Protein AF-A0A4Z0EK70-F1 (afdb_monomer_lite)

Sequence (82 aa):
MTRYQFIEQVAATEPVQVLCRVLEVSAAGYYQWLSRAARPTPSWEPAATAAFSRHAQRYGTRRLRAELRAEGHAVGRYALRT

Secondary structure (DSSP, 8-state):
--HHHHHHHHTTTS-HHHHHHHTT--HHHHHHHHHHHTSPPPTTHHHHHHHHHHTTT---HHHHHHHHHHTT----TTGGG-

pLDDT: mean 87.89, std 7.28, range [59.0, 95.62]

Foldseek 3Di:
DDLLVVLVVCVVPDPSVVSCVVSVHDPVVSVVVVVVVPPPDAPCPVVLVVVCVVVVNPDDPVNSVVVSVVVVGPDDSCNRVD

Structure (mmCIF, N/CA/C/O backbone):
data_AF-A0A4Z0EK70-F1
#
_entry.id   AF-A0A4Z0EK70-F1
#
loop_
_atom_site.group_PDB
_atom_site.id
_atom_site.type_symbol
_atom_site.label_atom_id
_atom_site.label_alt_id
_atom_site.label_comp_id
_atom_site.label_asym_id
_atom_site.label_entity_id
_atom_site.label_seq_id
_atom_site.pdbx_PDB_ins_code
_atom_site.Cartn_x
_atom_site.Cartn_y
_atom_site.Cartn_z
_atom_site.occupancy
_atom_site.B_iso_or_equiv
_atom_site.auth_seq_id
_atom_site.auth_comp_id
_atom_site.auth_asym_id
_atom_site.auth_atom_id
_atom_site.pdbx_PDB_model_num
ATOM 1 N N . MET A 1 1 ? 5.529 -4.978 14.502 1.00 67.81 1 MET A N 1
ATOM 2 C CA . MET A 1 1 ? 4.123 -5.161 14.089 1.00 67.81 1 MET A CA 1
ATOM 3 C C . MET A 1 1 ? 3.363 -3.892 14.436 1.00 67.81 1 MET A C 1
ATOM 5 O O . MET A 1 1 ? 3.532 -3.399 15.545 1.00 67.81 1 MET A O 1
ATOM 9 N N . THR A 1 2 ? 2.641 -3.286 13.494 1.00 88.19 2 THR A N 1
ATOM 10 C CA . THR A 1 2 ? 1.912 -2.030 13.754 1.00 88.19 2 THR A CA 1
ATOM 11 C C . THR A 1 2 ? 0.589 -2.303 14.477 1.00 88.19 2 THR A C 1
ATOM 13 O O . THR A 1 2 ? 0.041 -3.399 14.375 1.00 88.19 2 THR A O 1
ATOM 16 N N . ARG A 1 3 ? 0.034 -1.300 15.176 1.00 92.38 3 ARG A N 1
ATOM 17 C CA . ARG A 1 3 ? -1.295 -1.410 15.817 1.00 92.38 3 ARG A CA 1
ATOM 18 C C . ARG A 1 3 ? -2.381 -1.828 14.819 1.00 92.38 3 ARG A C 1
ATOM 20 O O . ARG A 1 3 ? -3.215 -2.659 15.144 1.00 92.38 3 ARG A O 1
ATOM 27 N N . TYR A 1 4 ? -2.331 -1.317 13.588 1.00 93.50 4 TYR A N 1
ATOM 28 C CA . TYR A 1 4 ? -3.292 -1.686 12.545 1.00 93.50 4 TYR A CA 1
ATOM 29 C C . TYR A 1 4 ? -3.110 -3.119 12.023 1.00 93.50 4 TYR A C 1
ATOM 31 O O . TYR A 1 4 ? -4.106 -3.788 11.781 1.00 93.50 4 TYR A O 1
ATOM 39 N N . GLN A 1 5 ? -1.872 -3.626 11.932 1.00 91.38 5 GLN A N 1
ATOM 40 C CA . GLN A 1 5 ? -1.625 -5.040 11.608 1.00 91.38 5 GLN A CA 1
ATOM 41 C C . GLN A 1 5 ? -2.200 -5.982 12.670 1.00 91.38 5 GLN A C 1
ATOM 43 O O . GLN A 1 5 ? -2.738 -7.026 12.325 1.00 91.38 5 GLN A O 1
ATOM 48 N N . PHE A 1 6 ? -2.105 -5.611 13.950 1.00 93.00 6 PHE A N 1
ATOM 49 C CA . PHE A 1 6 ? -2.729 -6.377 15.029 1.00 93.00 6 PHE A CA 1
ATOM 50 C C . PHE A 1 6 ? -4.255 -6.374 14.919 1.00 93.00 6 PHE A C 1
ATOM 52 O O . PHE A 1 6 ? -4.873 -7.427 15.026 1.00 93.00 6 PHE A O 1
ATOM 59 N N . ILE A 1 7 ? -4.857 -5.209 14.650 1.00 93.88 7 ILE A N 1
ATOM 60 C CA . ILE A 1 7 ? -6.307 -5.108 14.442 1.00 93.88 7 ILE A CA 1
ATOM 61 C C . ILE A 1 7 ? -6.745 -6.030 13.306 1.00 93.88 7 ILE A C 1
ATOM 63 O O . ILE A 1 7 ? -7.698 -6.770 13.489 1.00 93.88 7 ILE A O 1
ATOM 67 N N . GLU A 1 8 ? -6.027 -6.051 12.182 1.00 93.50 8 GLU A N 1
ATOM 68 C CA . GLU A 1 8 ? -6.360 -6.910 11.038 1.00 93.50 8 GLU A CA 1
ATOM 69 C C . GLU A 1 8 ? -6.361 -8.404 11.383 1.00 93.50 8 GLU A C 1
ATOM 71 O O . GLU A 1 8 ? -7.246 -9.141 10.961 1.00 93.50 8 GLU A O 1
ATOM 76 N N . GLN A 1 9 ? -5.398 -8.858 12.189 1.00 93.31 9 GLN A N 1
ATOM 77 C CA . GLN A 1 9 ? -5.307 -10.264 12.594 1.00 93.31 9 GLN A CA 1
ATOM 78 C C . GLN A 1 9 ? -6.452 -10.699 13.513 1.00 93.31 9 GLN A C 1
ATOM 80 O O . GLN A 1 9 ? -6.842 -11.864 13.497 1.00 93.31 9 GLN A O 1
ATOM 85 N N . VAL A 1 10 ? -6.975 -9.774 14.319 1.00 93.62 10 VAL A N 1
ATOM 86 C CA . VAL A 1 10 ? -8.000 -10.048 15.339 1.00 93.62 10 VAL A CA 1
ATOM 87 C C . VAL A 1 10 ? -9.401 -9.631 14.870 1.00 93.62 10 VAL A C 1
ATOM 89 O O . VAL A 1 10 ? -10.400 -10.061 15.439 1.00 93.62 10 VAL A O 1
ATOM 92 N N . ALA A 1 11 ? -9.510 -8.856 13.787 1.00 90.38 11 ALA A N 1
ATOM 93 C CA . ALA A 1 11 ? -10.779 -8.373 13.235 1.00 90.38 11 ALA A CA 1
ATOM 94 C C . ALA A 1 11 ? -11.738 -9.502 12.811 1.00 90.38 11 ALA A C 1
ATOM 96 O O . ALA A 1 11 ? -12.936 -9.266 12.679 1.00 90.38 11 ALA A O 1
ATOM 97 N N . ALA A 1 12 ? -11.231 -10.726 12.615 1.00 91.00 12 ALA A N 1
ATOM 98 C CA . ALA A 1 12 ? -12.048 -11.907 12.339 1.00 91.00 12 ALA A CA 1
ATOM 99 C C . ALA A 1 12 ? -12.835 -12.407 13.567 1.00 91.00 12 ALA A C 1
ATOM 101 O O . ALA A 1 12 ? -13.871 -13.048 13.403 1.00 91.00 12 ALA A O 1
ATOM 102 N N . THR A 1 13 ? -12.349 -12.136 14.781 1.00 94.12 13 THR A N 1
ATOM 103 C CA . THR A 1 13 ? -12.961 -12.596 16.038 1.00 94.12 13 THR A CA 1
ATOM 104 C C . THR A 1 13 ? -13.592 -11.466 16.839 1.00 94.12 13 THR A C 1
ATOM 106 O O . THR A 1 13 ? -14.562 -11.705 17.548 1.00 94.12 13 THR A O 1
ATOM 109 N N . GLU A 1 14 ? -13.069 -10.242 16.723 1.00 92.50 14 GLU A N 1
ATOM 110 C CA . GLU A 1 14 ? -13.505 -9.095 17.522 1.00 92.50 14 GLU A CA 1
ATOM 111 C C . GLU A 1 14 ? -13.901 -7.892 16.657 1.00 92.50 14 GLU A C 1
ATOM 113 O O . GLU A 1 14 ? -13.273 -7.626 15.626 1.00 92.50 14 GLU A O 1
ATOM 118 N N . PRO A 1 15 ? -14.890 -7.082 17.083 1.00 94.50 15 PRO A N 1
ATOM 119 C CA . PRO A 1 15 ? -15.260 -5.877 16.358 1.00 94.50 15 PRO A CA 1
ATOM 120 C C . PRO A 1 15 ? -14.109 -4.864 16.312 1.00 94.50 15 PRO A C 1
ATOM 122 O O . PRO A 1 15 ? -13.606 -4.415 17.345 1.00 94.50 15 PRO A O 1
ATOM 125 N N . VAL A 1 16 ? -13.776 -4.392 15.108 1.00 93.31 16 VAL A N 1
ATOM 126 C CA . VAL A 1 16 ? -12.743 -3.365 14.861 1.00 93.31 16 VAL A CA 1
ATOM 127 C C . VAL A 1 16 ? -12.908 -2.135 15.762 1.00 93.31 16 VAL A C 1
ATOM 129 O O . VAL A 1 16 ? -11.921 -1.595 16.246 1.00 93.31 16 VAL A O 1
ATOM 132 N N . GLN A 1 17 ? -14.143 -1.704 16.044 1.00 94.12 17 GLN A N 1
ATOM 133 C CA . GLN A 1 17 ? -14.415 -0.552 16.918 1.00 94.12 17 GLN A CA 1
ATOM 134 C C . GLN A 1 17 ? -13.902 -0.759 18.351 1.00 94.12 17 GLN A C 1
ATOM 136 O O . GLN A 1 17 ? -13.354 0.166 18.951 1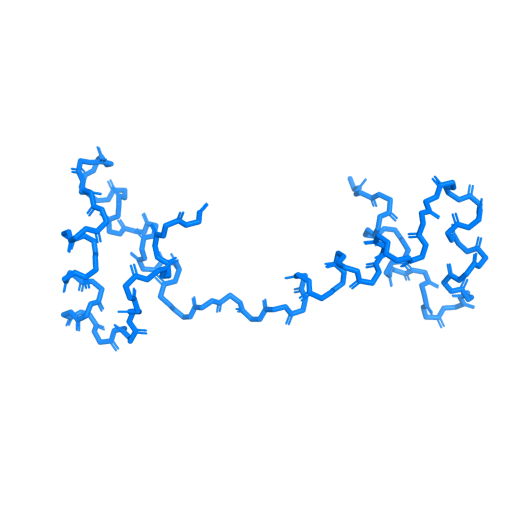.00 94.12 17 GLN A O 1
ATOM 141 N N . VAL A 1 18 ? -14.051 -1.974 18.890 1.00 94.88 18 VAL A N 1
ATOM 142 C CA . VAL A 1 18 ? -13.556 -2.333 20.225 1.00 94.88 18 VAL A CA 1
ATOM 143 C C . VAL A 1 18 ? -12.034 -2.332 20.214 1.00 94.88 18 VAL A C 1
ATOM 145 O O . VAL A 1 18 ? -11.416 -1.681 21.053 1.00 94.88 18 VAL A O 1
ATOM 148 N N . LEU A 1 19 ? -11.431 -2.970 19.209 1.00 95.00 19 LEU A N 1
ATOM 149 C CA . LEU A 1 19 ? -9.978 -3.012 19.049 1.00 95.00 19 LEU A CA 1
ATOM 150 C C . LEU A 1 19 ? -9.381 -1.605 18.903 1.00 95.00 19 LEU A C 1
ATOM 152 O O . LEU A 1 19 ? -8.381 -1.287 19.545 1.00 95.00 19 LEU A O 1
ATOM 156 N N . CYS A 1 20 ? -10.017 -0.727 18.123 1.00 95.62 20 CYS A N 1
ATOM 157 C CA . CYS A 1 20 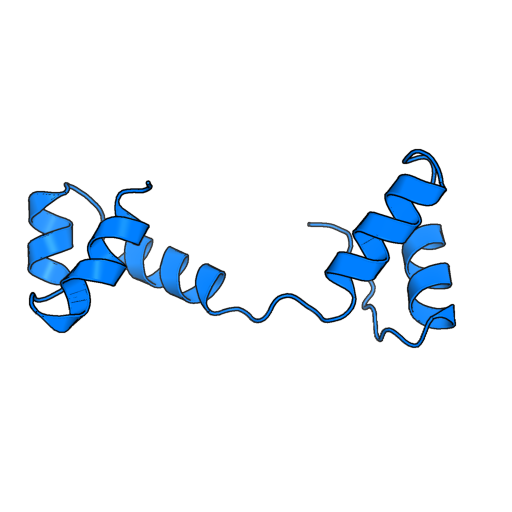? -9.590 0.661 17.974 1.00 95.62 20 CYS A CA 1
ATOM 158 C C . CYS A 1 20 ? -9.643 1.433 19.297 1.00 95.62 20 CYS A C 1
ATOM 160 O O . CYS A 1 20 ? -8.715 2.183 19.595 1.00 95.62 20 CYS A O 1
ATOM 162 N N . ARG A 1 21 ? -10.692 1.222 20.103 1.00 94.88 21 ARG A N 1
ATOM 163 C CA . ARG A 1 21 ? -10.830 1.850 21.422 1.00 94.88 21 ARG A CA 1
ATOM 164 C C . ARG A 1 21 ? -9.767 1.360 22.404 1.00 94.88 21 ARG A C 1
ATOM 166 O O . ARG A 1 21 ? -9.179 2.182 23.094 1.00 94.88 21 ARG A O 1
ATOM 173 N N . VAL A 1 22 ? -9.507 0.052 22.448 1.00 94.94 22 VAL A N 1
ATOM 174 C CA . VAL A 1 22 ? -8.502 -0.560 23.339 1.00 94.94 22 VAL A CA 1
ATOM 175 C C . VAL A 1 22 ? -7.081 -0.127 22.970 1.00 94.94 22 VAL A C 1
ATOM 177 O O . VAL A 1 22 ? -6.254 0.087 23.847 1.00 94.94 22 VAL A O 1
ATOM 180 N N . LEU A 1 23 ? -6.792 0.024 21.676 1.00 93.81 23 LEU A N 1
ATOM 181 C CA . LEU A 1 23 ? -5.462 0.385 21.167 1.00 93.81 23 LEU A CA 1
ATOM 182 C C . LEU A 1 23 ? -5.260 1.895 20.977 1.00 93.81 23 LEU A C 1
ATOM 184 O O . LEU A 1 23 ? -4.247 2.310 20.397 1.00 93.81 23 LEU A O 1
ATOM 188 N N . GLU A 1 24 ? -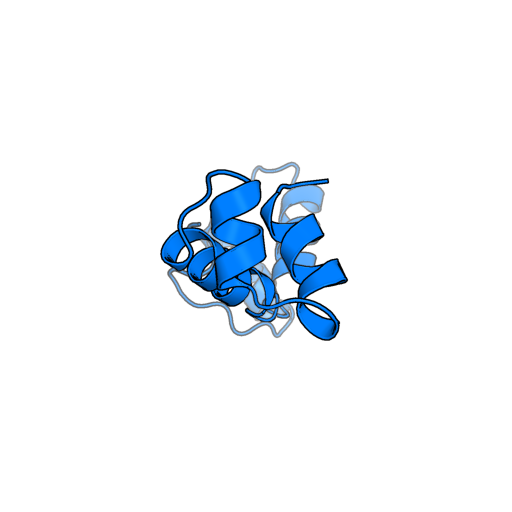6.238 2.697 21.408 1.00 94.81 24 GLU A N 1
ATOM 189 C CA . GLU A 1 24 ? -6.248 4.157 21.300 1.00 94.81 24 GLU A CA 1
ATOM 190 C C . GLU A 1 24 ? -5.893 4.643 19.878 1.00 94.81 24 GLU A C 1
ATOM 192 O O . GLU A 1 24 ? -5.047 5.516 19.658 1.00 94.81 24 GLU A O 1
ATOM 197 N N . VAL A 1 25 ? -6.515 4.027 18.867 1.00 94.69 25 VAL A N 1
ATOM 198 C CA . VAL A 1 25 ? -6.432 4.453 17.461 1.00 94.69 25 VAL A CA 1
ATOM 199 C C . VAL A 1 25 ? -7.792 4.904 16.954 1.00 94.69 25 VAL A C 1
ATOM 201 O O . VAL A 1 25 ? -8.839 4.450 17.410 1.00 94.69 25 VAL A O 1
ATOM 204 N N . SER A 1 26 ? -7.793 5.762 15.936 1.00 95.12 26 SER A N 1
ATOM 205 C CA . SER A 1 26 ? -9.030 6.092 15.237 1.00 95.12 26 SER A CA 1
ATOM 206 C C . SER A 1 26 ? -9.432 4.967 14.280 1.00 95.12 26 SER A C 1
ATOM 208 O O . SER A 1 26 ? -8.612 4.455 13.511 1.00 95.12 26 SER A O 1
ATOM 210 N N . ALA A 1 27 ? -10.725 4.631 14.260 1.00 92.81 27 ALA A N 1
ATOM 211 C CA . ALA A 1 27 ? -11.283 3.705 13.272 1.00 92.81 27 ALA A CA 1
ATOM 212 C C . ALA A 1 27 ? -11.063 4.215 11.836 1.00 92.81 27 ALA A C 1
ATOM 214 O O . ALA A 1 27 ? -10.733 3.446 10.937 1.00 92.81 27 ALA A O 1
ATOM 215 N N . ALA A 1 28 ? -11.160 5.534 11.629 1.00 93.75 28 ALA A N 1
ATOM 216 C CA . ALA A 1 28 ? -10.851 6.164 10.348 1.00 93.75 28 ALA A CA 1
ATOM 217 C C . ALA A 1 28 ? -9.393 5.919 9.914 1.00 93.75 28 ALA A C 1
ATOM 219 O O . ALA A 1 28 ? -9.139 5.663 8.739 1.00 93.75 28 ALA A O 1
ATOM 220 N N . GLY A 1 29 ? -8.440 5.959 10.851 1.00 93.69 29 GLY A N 1
ATOM 221 C CA . GLY A 1 29 ? -7.038 5.643 10.587 1.00 93.69 29 GLY A CA 1
ATOM 222 C C . GLY A 1 29 ? -6.832 4.178 10.203 1.00 93.69 29 GLY A C 1
ATOM 223 O O . GLY A 1 29 ? -6.100 3.903 9.252 1.00 93.69 29 GLY A O 1
ATOM 224 N N . TYR A 1 30 ? -7.531 3.256 10.873 1.00 93.88 30 TYR A N 1
ATOM 225 C CA . TYR A 1 30 ? -7.508 1.835 10.521 1.00 93.88 30 TYR A CA 1
ATOM 226 C C . TYR A 1 30 ? -8.035 1.591 9.103 1.00 93.88 30 TYR A C 1
ATOM 228 O O . TYR A 1 30 ? -7.327 0.998 8.295 1.00 93.88 30 TYR A O 1
ATOM 236 N N . TYR A 1 31 ? -9.210 2.114 8.745 1.00 93.44 31 TYR A N 1
ATOM 237 C CA . TYR A 1 31 ? -9.754 1.913 7.397 1.00 93.44 31 TYR A CA 1
ATOM 238 C C . TYR A 1 31 ? -8.921 2.596 6.304 1.00 93.44 31 TYR A C 1
ATOM 240 O O . TYR A 1 31 ? -8.804 2.071 5.197 1.00 93.44 31 TYR A O 1
ATOM 248 N N . GLN A 1 32 ? -8.279 3.733 6.594 1.00 93.06 32 GLN A N 1
ATOM 249 C CA . GLN A 1 32 ? -7.311 4.334 5.669 1.00 93.06 32 GLN A CA 1
ATOM 250 C C . GLN A 1 32 ? -6.076 3.454 5.479 1.00 93.06 32 GLN A C 1
ATOM 252 O O . GLN A 1 32 ? -5.593 3.310 4.355 1.00 93.06 32 GLN A O 1
ATOM 257 N N . TRP A 1 33 ? -5.554 2.878 6.562 1.00 93.44 33 TRP A N 1
ATOM 258 C CA . TRP A 1 33 ? -4.455 1.924 6.493 1.00 93.44 33 TRP A CA 1
ATOM 259 C C . TRP A 1 33 ? -4.861 0.679 5.698 1.00 93.44 33 TRP A C 1
ATOM 261 O O . TRP A 1 33 ? -4.131 0.294 4.788 1.00 93.44 33 TRP A O 1
ATOM 271 N N . LEU A 1 34 ? -6.054 0.136 5.949 1.00 91.50 34 LEU A N 1
ATOM 272 C CA . LEU A 1 34 ? -6.600 -1.017 5.237 1.00 91.50 34 LEU A CA 1
ATOM 273 C C . LEU A 1 34 ? -6.756 -0.726 3.740 1.00 91.50 34 LEU A C 1
ATOM 275 O O . LEU A 1 34 ? -6.329 -1.517 2.911 1.00 91.50 34 LEU A O 1
ATOM 279 N N . SER A 1 35 ? -7.273 0.450 3.373 1.00 88.88 35 SER A N 1
ATOM 280 C CA . SER A 1 35 ? -7.388 0.874 1.970 1.00 88.88 35 SER A CA 1
ATOM 281 C C . SER A 1 35 ? -6.031 0.979 1.262 1.00 88.88 35 SER A C 1
ATOM 283 O O . SER A 1 35 ? -5.925 0.689 0.070 1.00 88.88 35 SER A O 1
ATOM 285 N N . ARG A 1 36 ? -4.978 1.392 1.979 1.00 85.44 36 ARG A N 1
ATOM 286 C CA . ARG A 1 36 ? -3.608 1.420 1.443 1.00 85.44 36 ARG A CA 1
ATOM 287 C C . ARG A 1 36 ? -3.022 0.015 1.332 1.00 85.44 36 ARG A C 1
ATOM 289 O O . ARG A 1 36 ? -2.387 -0.269 0.326 1.00 85.44 36 ARG A O 1
ATOM 296 N N . ALA A 1 37 ? -3.250 -0.838 2.328 1.00 82.19 37 ALA A N 1
ATOM 297 C CA . ALA A 1 37 ? -2.765 -2.216 2.356 1.00 82.19 37 ALA A CA 1
ATOM 298 C C . ALA A 1 37 ? -3.446 -3.101 1.298 1.00 82.19 37 ALA A C 1
ATOM 300 O O . ALA A 1 37 ? -2.795 -3.938 0.685 1.00 82.19 37 ALA A O 1
ATOM 301 N N . ALA A 1 38 ? -4.737 -2.880 1.044 1.00 78.31 38 ALA A N 1
ATOM 302 C CA . ALA A 1 38 ? -5.516 -3.585 0.029 1.00 78.31 38 ALA A CA 1
ATOM 303 C C . ALA A 1 38 ? -5.282 -3.056 -1.393 1.00 78.31 38 ALA A C 1
ATOM 305 O O . ALA A 1 38 ? -5.777 -3.637 -2.359 1.00 78.31 38 ALA A O 1
ATOM 306 N N . ARG A 1 39 ? -4.563 -1.936 -1.550 1.00 76.12 39 ARG A N 1
ATOM 307 C CA . ARG A 1 39 ? -4.241 -1.419 -2.876 1.00 76.12 39 ARG A CA 1
ATOM 308 C C . ARG A 1 39 ? -3.250 -2.389 -3.525 1.00 76.12 39 ARG A C 1
ATOM 310 O O . ARG A 1 39 ? -2.160 -2.554 -2.981 1.00 76.12 39 ARG A O 1
ATOM 317 N N . PRO A 1 40 ? -3.590 -3.008 -4.669 1.00 68.12 40 PRO A N 1
ATOM 318 C CA . PRO A 1 40 ? -2.648 -3.870 -5.360 1.00 68.12 40 PRO A CA 1
ATOM 319 C C . PRO A 1 40 ? -1.398 -3.057 -5.683 1.00 68.12 40 PRO A C 1
ATOM 321 O O . PRO A 1 40 ? -1.495 -1.952 -6.234 1.00 68.12 40 PRO A O 1
ATOM 324 N N . THR A 1 41 ? -0.236 -3.595 -5.314 1.00 69.62 41 T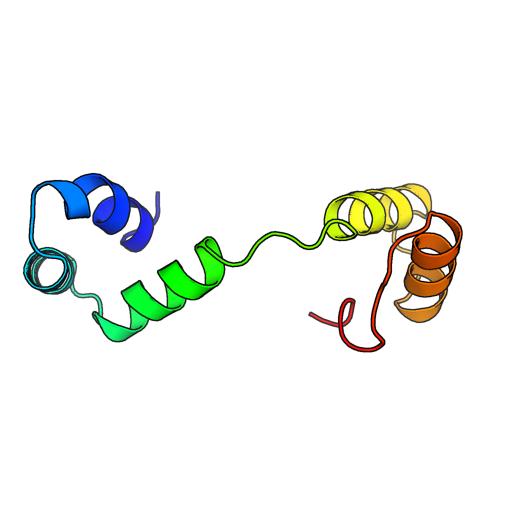HR A N 1
ATOM 325 C CA . THR A 1 41 ? 1.038 -3.056 -5.773 1.00 69.62 41 THR A CA 1
ATOM 326 C C . THR A 1 41 ? 0.992 -3.036 -7.298 1.00 69.62 41 THR A C 1
ATOM 328 O O . THR A 1 41 ? 0.628 -4.039 -7.926 1.00 69.62 41 THR A O 1
ATOM 331 N N . PRO A 1 42 ? 1.257 -1.886 -7.936 1.00 75.62 42 PRO A N 1
ATOM 332 C CA . PRO A 1 42 ? 1.247 -1.829 -9.381 1.00 75.62 42 PRO A CA 1
ATOM 333 C C . PRO A 1 42 ? 2.256 -2.835 -9.930 1.00 75.62 42 PRO A C 1
ATOM 335 O O . PRO A 1 42 ? 3.376 -2.922 -9.432 1.00 75.62 42 PRO A O 1
ATOM 338 N N . SER A 1 43 ? 1.904 -3.552 -10.999 1.00 81.00 43 SER A N 1
ATOM 339 C CA . SER A 1 43 ? 2.795 -4.560 -11.600 1.00 81.00 43 SER A CA 1
ATOM 340 C C . SER A 1 43 ? 4.160 -4.002 -12.028 1.00 81.00 43 SER A C 1
ATOM 342 O O . SER A 1 43 ? 5.107 -4.758 -12.215 1.00 81.00 43 SER A O 1
ATOM 344 N N . TRP A 1 44 ? 4.265 -2.679 -12.172 1.00 85.94 44 TRP A N 1
ATOM 345 C CA . TRP A 1 44 ? 5.482 -1.961 -12.526 1.00 85.94 44 TRP A CA 1
ATOM 346 C C . TRP A 1 44 ? 6.392 -1.631 -11.342 1.00 85.94 44 TRP A C 1
ATOM 348 O O . TRP A 1 44 ? 7.543 -1.279 -11.569 1.00 85.94 44 TRP A O 1
ATOM 358 N N . GLU A 1 45 ? 5.912 -1.694 -10.099 1.00 86.12 45 GLU A N 1
ATOM 359 C CA . GLU A 1 45 ? 6.673 -1.260 -8.920 1.00 86.12 45 GLU A CA 1
ATOM 360 C C . GLU A 1 45 ? 7.946 -2.100 -8.698 1.00 86.12 45 GLU A C 1
ATOM 362 O O . GLU A 1 45 ? 9.019 -1.502 -8.585 1.00 86.12 45 GLU A O 1
ATOM 367 N N . PRO A 1 46 ? 7.914 -3.449 -8.783 1.00 86.50 46 PRO A N 1
ATOM 368 C CA . PRO A 1 46 ? 9.134 -4.256 -8.709 1.00 86.50 46 PRO A CA 1
ATOM 369 C C . PRO A 1 46 ? 10.125 -3.946 -9.841 1.00 86.50 46 PRO A C 1
ATOM 371 O O . PRO A 1 46 ? 11.327 -3.820 -9.601 1.00 86.50 46 PRO A O 1
ATOM 374 N N . ALA A 1 47 ? 9.624 -3.772 -11.068 1.00 87.50 47 ALA A N 1
ATOM 375 C CA . ALA A 1 47 ? 10.442 -3.410 -12.223 1.00 87.50 47 ALA A CA 1
ATOM 376 C C . ALA A 1 47 ? 11.070 -2.017 -12.053 1.00 87.50 47 ALA A C 1
ATOM 378 O O . ALA A 1 47 ? 12.240 -1.811 -12.371 1.00 87.50 47 ALA A O 1
ATOM 379 N N . ALA A 1 48 ? 10.341 -1.067 -11.458 1.00 87.75 48 ALA A N 1
ATOM 380 C CA . ALA A 1 48 ? 10.843 0.272 -11.174 1.00 87.75 48 ALA A CA 1
ATOM 381 C C . ALA A 1 48 ? 11.987 0.229 -10.162 1.00 87.75 48 ALA A C 1
ATOM 383 O O . ALA A 1 48 ? 13.022 0.857 -10.380 1.00 87.75 48 ALA A O 1
ATOM 384 N N . THR A 1 49 ? 11.844 -0.548 -9.086 1.00 87.88 49 THR A N 1
ATOM 385 C CA . THR A 1 49 ? 12.916 -0.752 -8.105 1.00 87.88 49 THR A CA 1
ATOM 386 C C . THR A 1 49 ? 14.138 -1.424 -8.733 1.00 87.88 49 THR A C 1
ATOM 388 O O . THR A 1 49 ? 15.270 -1.007 -8.469 1.00 87.88 49 THR A O 1
ATOM 391 N N . ALA A 1 50 ? 13.932 -2.422 -9.597 1.00 89.00 50 ALA A N 1
ATOM 392 C CA . ALA A 1 50 ? 15.011 -3.113 -10.296 1.00 89.00 50 ALA A CA 1
ATOM 393 C C . ALA A 1 50 ? 15.764 -2.178 -11.256 1.00 89.00 50 ALA A C 1
ATOM 395 O O . ALA A 1 50 ? 16.990 -2.090 -11.185 1.00 89.00 50 ALA A O 1
ATOM 396 N N . ALA A 1 51 ? 15.053 -1.430 -12.103 1.00 89.44 51 ALA A N 1
ATOM 397 C CA . ALA A 1 51 ? 15.635 -0.459 -13.028 1.00 89.44 51 ALA A CA 1
ATOM 398 C C . ALA A 1 51 ? 16.362 0.678 -12.286 1.00 89.44 51 ALA A C 1
ATOM 400 O O . ALA A 1 51 ? 17.497 1.030 -12.616 1.00 89.44 51 ALA A O 1
ATOM 401 N N . PHE A 1 52 ? 15.764 1.206 -11.215 1.00 89.69 52 PHE A N 1
ATOM 402 C CA . PHE A 1 52 ? 16.390 2.236 -10.388 1.00 89.69 52 PHE A CA 1
ATOM 403 C C . PHE A 1 52 ? 17.689 1.739 -9.738 1.00 89.69 52 PHE A C 1
ATOM 405 O O . PHE A 1 52 ? 18.697 2.449 -9.761 1.00 89.69 52 PHE A O 1
ATOM 412 N N . SER A 1 53 ? 17.698 0.501 -9.235 1.00 88.94 53 SER A N 1
ATOM 413 C CA . SER A 1 53 ? 18.888 -0.131 -8.650 1.00 88.94 53 SER A CA 1
ATOM 414 C C . SER A 1 53 ? 19.959 -0.433 -9.703 1.00 88.94 53 SER A C 1
ATOM 416 O O . SER A 1 53 ? 21.122 -0.085 -9.505 1.00 88.94 53 SER A O 1
ATOM 418 N N . ARG A 1 54 ? 19.576 -0.989 -10.864 1.00 90.44 54 ARG A N 1
ATOM 419 C CA . ARG A 1 54 ? 20.471 -1.239 -12.014 1.00 90.44 54 ARG A CA 1
ATOM 420 C C . ARG A 1 54 ? 21.206 0.020 -12.463 1.00 90.44 54 ARG A C 1
ATOM 422 O O . ARG A 1 54 ? 22.378 -0.037 -12.822 1.00 90.44 54 ARG A O 1
ATOM 429 N N . HIS A 1 55 ? 20.535 1.167 -12.409 1.00 89.56 55 HIS A N 1
ATOM 430 C CA . HIS A 1 55 ? 21.113 2.456 -12.778 1.00 89.56 55 HIS A CA 1
ATOM 431 C C . HIS A 1 55 ? 21.735 3.224 -11.604 1.00 89.56 55 HIS A C 1
ATOM 433 O O . HIS A 1 55 ? 22.032 4.416 -11.742 1.00 89.56 55 HIS A O 1
ATOM 439 N N . ALA A 1 56 ? 21.978 2.559 -10.470 1.00 88.75 56 ALA A N 1
ATOM 440 C CA . ALA A 1 56 ? 22.561 3.148 -9.265 1.00 88.75 56 ALA A CA 1
ATOM 441 C C . ALA A 1 56 ? 21.851 4.449 -8.857 1.00 88.75 56 ALA A C 1
ATOM 443 O O . ALA A 1 56 ? 22.491 5.463 -8.591 1.00 88.75 56 ALA A O 1
ATOM 444 N N . GLN A 1 57 ? 20.517 4.443 -8.916 1.00 85.94 57 GLN A N 1
ATOM 445 C CA . GLN A 1 57 ? 19.649 5.551 -8.514 1.00 85.94 57 GLN A CA 1
ATOM 446 C C . GLN A 1 57 ? 19.832 6.850 -9.328 1.00 85.94 57 GLN A C 1
ATOM 448 O O . GLN A 1 57 ? 19.262 7.887 -8.998 1.00 85.94 57 GLN A O 1
ATOM 453 N N . ARG A 1 58 ? 20.585 6.810 -10.439 1.00 87.81 58 ARG A N 1
ATOM 454 C CA . ARG A 1 58 ? 20.819 7.971 -11.322 1.00 87.81 58 ARG A CA 1
ATOM 455 C C . ARG A 1 58 ? 19.634 8.282 -12.228 1.00 87.81 58 ARG A C 1
ATOM 457 O O . ARG A 1 58 ? 19.544 9.369 -12.802 1.00 87.81 58 ARG A O 1
ATOM 464 N N . TYR A 1 59 ? 18.751 7.311 -12.434 1.00 89.31 59 TYR A N 1
ATOM 465 C CA . TYR A 1 59 ? 17.594 7.485 -13.297 1.00 89.31 59 TYR A CA 1
ATOM 466 C C . TYR A 1 59 ? 16.513 8.265 -12.561 1.00 89.31 59 TYR A C 1
ATOM 468 O O . TYR A 1 59 ? 15.843 7.754 -11.673 1.00 89.31 59 TYR A O 1
ATOM 476 N N . GLY A 1 60 ? 16.314 9.512 -12.983 1.00 85.06 60 GLY A N 1
ATOM 477 C CA . GLY A 1 60 ? 15.137 10.275 -12.590 1.00 85.06 60 GLY A CA 1
ATOM 478 C C . GLY A 1 60 ? 13.852 9.701 -13.198 1.00 85.06 60 GLY A C 1
ATOM 479 O O . GLY A 1 60 ? 13.874 8.938 -14.169 1.00 85.06 60 GLY A O 1
ATOM 480 N N . THR A 1 61 ? 12.712 10.171 -12.694 1.00 87.06 61 THR A N 1
ATOM 481 C CA . THR A 1 61 ? 11.347 9.727 -13.036 1.00 87.06 61 THR A CA 1
ATOM 482 C C . THR A 1 61 ? 11.078 9.595 -14.541 1.00 87.06 61 THR A C 1
ATOM 484 O O . THR A 1 61 ? 10.347 8.707 -14.975 1.00 87.06 61 THR A O 1
ATOM 487 N N . ARG A 1 62 ? 11.657 10.480 -15.369 1.00 87.88 62 ARG A N 1
ATOM 488 C CA . ARG A 1 62 ? 11.481 10.451 -16.833 1.00 87.88 62 ARG A CA 1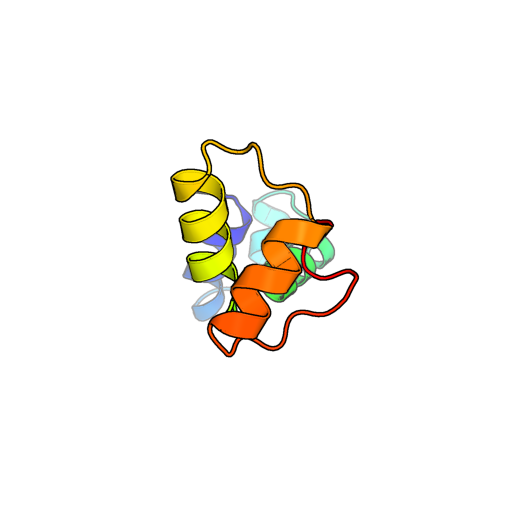
ATOM 489 C C . ARG A 1 62 ? 12.159 9.244 -17.486 1.00 87.88 62 ARG A C 1
ATOM 491 O O . ARG A 1 62 ? 11.535 8.613 -18.331 1.00 87.88 62 ARG A O 1
ATOM 498 N N . ARG A 1 63 ? 13.409 8.947 -17.109 1.00 90.50 63 ARG A N 1
ATOM 499 C CA . ARG A 1 63 ? 14.183 7.827 -17.673 1.00 90.50 63 ARG A CA 1
ATOM 500 C C . ARG A 1 63 ? 13.620 6.496 -17.194 1.00 90.50 63 ARG A C 1
ATOM 502 O O . ARG A 1 63 ? 13.355 5.630 -18.015 1.00 90.50 63 ARG A O 1
ATOM 509 N N . LEU A 1 64 ? 13.292 6.419 -15.906 1.00 89.56 64 LEU A N 1
ATOM 510 C CA . LEU A 1 64 ? 12.659 5.249 -15.308 1.00 89.56 64 LEU A CA 1
ATOM 511 C C . LEU A 1 64 ? 11.317 4.910 -15.981 1.00 89.56 64 LEU A C 1
ATOM 513 O O . LEU A 1 64 ? 11.062 3.769 -16.336 1.00 89.56 64 LEU A O 1
ATOM 517 N N . ARG A 1 65 ? 10.474 5.915 -16.263 1.00 90.31 65 ARG A N 1
ATOM 518 C CA . ARG A 1 65 ? 9.215 5.706 -17.001 1.00 90.31 65 ARG A CA 1
ATOM 519 C C . ARG A 1 65 ? 9.424 5.192 -18.426 1.00 90.31 65 ARG A C 1
ATOM 521 O O . ARG A 1 65 ? 8.581 4.448 -18.916 1.00 90.31 65 ARG A O 1
ATOM 528 N N . ALA A 1 66 ? 10.457 5.668 -19.120 1.00 90.75 66 ALA A N 1
ATOM 529 C CA . ALA A 1 66 ? 10.736 5.244 -20.489 1.00 90.75 66 ALA A CA 1
ATOM 530 C C . ALA A 1 66 ? 11.148 3.767 -20.526 1.00 90.75 66 ALA A C 1
ATOM 532 O O . ALA A 1 66 ? 10.625 3.018 -21.342 1.00 90.75 66 ALA A O 1
ATOM 533 N N . GLU A 1 67 ? 12.003 3.359 -19.592 1.00 91.06 67 GLU A N 1
ATOM 534 C CA . GLU A 1 67 ? 12.444 1.974 -19.434 1.00 91.06 67 GLU A CA 1
ATOM 535 C C . GLU A 1 67 ? 11.289 1.044 -19.054 1.00 91.06 67 GLU A C 1
ATOM 537 O O . GLU A 1 67 ? 11.026 0.085 -19.768 1.00 91.06 67 GLU A O 1
ATOM 542 N N . LEU A 1 68 ? 10.486 1.409 -18.049 1.00 90.81 68 LEU A N 1
ATOM 543 C CA . LEU A 1 68 ? 9.318 0.611 -17.655 1.00 90.81 68 LEU A CA 1
ATOM 544 C C . LEU A 1 68 ? 8.323 0.415 -18.802 1.00 90.81 68 LEU A C 1
ATOM 546 O O . LEU A 1 68 ? 7.729 -0.646 -18.944 1.00 90.81 68 LEU A O 1
ATOM 550 N N . ARG A 1 69 ? 8.150 1.424 -19.659 1.00 90.56 69 ARG A N 1
ATOM 551 C CA . ARG A 1 69 ? 7.306 1.293 -20.854 1.00 90.56 69 ARG A CA 1
ATOM 552 C C . ARG A 1 69 ? 7.916 0.392 -21.916 1.00 90.56 69 ARG A C 1
ATOM 554 O O . ARG A 1 69 ? 7.162 -0.310 -22.580 1.00 90.56 69 ARG A O 1
ATOM 561 N N . ALA A 1 70 ? 9.236 0.426 -22.084 1.00 89.56 70 ALA A N 1
ATOM 562 C CA . ALA A 1 70 ? 9.939 -0.487 -22.978 1.00 89.56 70 ALA A CA 1
ATOM 563 C C . ALA A 1 70 ? 9.831 -1.943 -22.490 1.00 89.56 70 ALA A C 1
ATOM 565 O O . ALA A 1 70 ? 9.702 -2.849 -23.303 1.00 89.56 70 ALA A O 1
ATOM 566 N N . GLU A 1 71 ? 9.779 -2.149 -21.173 1.00 88.44 71 GLU A N 1
ATOM 567 C CA . GLU A 1 71 ? 9.526 -3.442 -20.522 1.00 88.44 71 GLU A CA 1
ATOM 568 C C . GLU A 1 71 ? 8.041 -3.871 -20.558 1.00 88.44 71 GLU A C 1
ATOM 570 O O . GLU A 1 71 ? 7.684 -4.935 -20.061 1.00 88.44 71 GLU A O 1
ATOM 575 N N . GLY A 1 72 ? 7.153 -3.068 -21.162 1.00 89.31 72 GLY A N 1
ATOM 576 C CA . GLY A 1 72 ? 5.728 -3.387 -21.317 1.00 89.31 72 GLY A CA 1
ATOM 577 C C . GLY A 1 72 ? 4.835 -2.932 -20.159 1.00 89.31 72 GLY A C 1
ATOM 578 O O . GLY A 1 72 ? 3.631 -3.193 -20.163 1.00 89.31 72 GLY A O 1
ATOM 579 N N . HIS A 1 73 ? 5.371 -2.200 -19.183 1.00 88.31 73 HIS A N 1
ATOM 580 C CA . HIS A 1 73 ? 4.589 -1.678 -18.070 1.00 88.31 73 HIS A CA 1
ATOM 581 C C . HIS A 1 73 ? 3.870 -0.361 -18.412 1.00 88.31 73 HIS A C 1
ATOM 583 O O . HIS A 1 73 ? 4.467 0.654 -18.794 1.00 88.31 73 HIS A O 1
ATOM 589 N N . ALA A 1 74 ? 2.556 -0.327 -18.179 1.00 83.56 74 ALA A N 1
ATOM 590 C CA . ALA A 1 74 ? 1.724 0.858 -18.376 1.00 83.56 74 ALA A CA 1
ATOM 591 C C . ALA A 1 74 ? 1.880 1.873 -17.223 1.00 83.56 74 ALA A C 1
ATOM 593 O O . ALA A 1 74 ? 1.036 1.978 -16.334 1.00 83.56 74 ALA A O 1
ATOM 594 N N . VAL A 1 75 ? 2.966 2.656 -17.241 1.00 85.19 75 VAL A N 1
ATOM 595 C CA . VAL A 1 75 ? 3.267 3.645 -16.186 1.00 85.19 75 VAL A CA 1
ATOM 596 C C . VAL A 1 75 ? 2.814 5.063 -16.564 1.00 85.19 75 VAL A C 1
ATOM 598 O O . VAL A 1 75 ? 3.259 5.668 -17.557 1.00 85.19 75 VAL A O 1
ATOM 601 N N . GLY A 1 76 ? 1.914 5.618 -15.745 1.00 80.50 76 GLY A N 1
ATOM 602 C CA . GLY A 1 76 ? 1.400 6.987 -15.852 1.00 80.50 76 GLY A CA 1
ATOM 603 C C . GLY A 1 76 ? 2.420 8.059 -15.437 1.00 80.50 76 GLY A C 1
ATOM 604 O O . GLY A 1 76 ? 3.430 7.774 -14.804 1.00 80.50 76 GLY A O 1
ATOM 605 N N . ARG A 1 77 ? 2.163 9.333 -15.773 1.00 75.75 77 A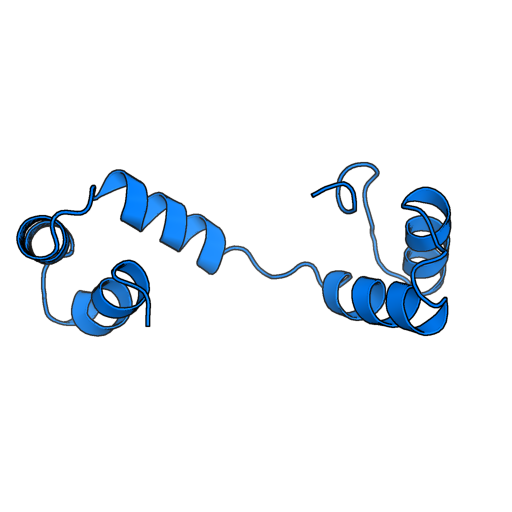RG A N 1
ATOM 606 C CA . ARG A 1 77 ? 3.077 10.456 -15.451 1.00 75.75 77 ARG A CA 1
ATOM 607 C C . ARG A 1 77 ? 3.316 10.624 -13.942 1.00 75.75 77 ARG A C 1
ATOM 609 O O . ARG A 1 77 ? 4.415 11.008 -13.554 1.00 75.75 77 ARG A O 1
ATOM 616 N N . TYR A 1 78 ? 2.292 10.377 -13.127 1.00 80.81 78 TYR A N 1
ATOM 617 C CA . TYR A 1 78 ? 2.314 10.608 -11.678 1.00 80.81 78 TYR A CA 1
ATOM 618 C C . TYR A 1 78 ? 2.649 9.358 -10.862 1.00 80.81 78 TYR A C 1
ATOM 620 O O . TYR A 1 78 ? 2.909 9.474 -9.674 1.00 80.81 78 TYR A O 1
ATOM 628 N N . ALA A 1 79 ? 2.688 8.187 -11.498 1.00 78.81 79 ALA A N 1
ATOM 629 C CA . ALA A 1 79 ? 2.880 6.909 -10.822 1.00 78.81 79 ALA A CA 1
ATOM 630 C C . ALA A 1 79 ? 4.230 6.823 -10.078 1.00 78.81 79 ALA A C 1
ATOM 632 O O . ALA A 1 79 ? 4.293 6.303 -8.977 1.00 78.81 79 ALA A O 1
ATOM 633 N N . LEU A 1 80 ? 5.282 7.421 -10.644 1.00 77.25 80 LEU A N 1
ATOM 634 C CA . LEU A 1 80 ? 6.655 7.392 -10.118 1.00 77.25 80 LEU A CA 1
ATOM 635 C C . LEU A 1 80 ? 7.033 8.642 -9.289 1.00 77.25 80 LEU A C 1
ATOM 637 O O . LEU A 1 80 ? 8.215 8.953 -9.156 1.00 77.25 80 LEU A O 1
ATOM 641 N N . ARG A 1 81 ? 6.053 9.443 -8.845 1.00 71.56 81 ARG A N 1
ATOM 642 C CA . ARG A 1 81 ? 6.279 10.689 -8.076 1.00 71.56 81 ARG A CA 1
ATOM 643 C C . ARG A 1 81 ? 5.985 10.554 -6.577 1.00 71.56 81 ARG A C 1
ATOM 645 O O . ARG A 1 81 ? 6.040 11.566 -5.884 1.00 71.56 81 ARG A O 1
ATOM 652 N N . THR A 1 82 ? 5.617 9.360 -6.128 1.00 59.00 82 THR A N 1
ATOM 653 C CA . THR A 1 82 ? 5.215 9.069 -4.744 1.00 59.00 82 THR A CA 1
ATOM 654 C C . THR A 1 82 ? 6.388 8.465 -4.000 1.00 59.00 82 THR A C 1
ATOM 656 O O . THR A 1 82 ? 6.555 8.819 -2.817 1.00 59.00 82 THR A O 1
#

Radius of gyration: 18.18 Å; chains: 1; bounding box: 38×23×46 Å